Protein AF-A0A847ZX07-F1 (afdb_monomer_lite)

Structure (mmCIF, N/CA/C/O backbone):
data_AF-A0A847ZX07-F1
#
_entry.id   AF-A0A847ZX07-F1
#
loop_
_atom_site.group_PDB
_atom_site.id
_atom_site.type_symbol
_atom_site.label_atom_id
_atom_site.label_alt_id
_atom_site.label_comp_id
_atom_site.label_asym_id
_atom_site.label_entity_id
_atom_site.label_seq_id
_atom_site.pdbx_PDB_ins_code
_atom_site.Cartn_x
_atom_site.Cartn_y
_atom_site.Cartn_z
_atom_site.occupancy
_atom_site.B_iso_or_equiv
_atom_site.auth_seq_id
_atom_site.auth_comp_id
_atom_site.auth_asym_id
_atom_site.auth_atom_id
_atom_site.pdbx_PDB_model_num
ATOM 1 N N . MET A 1 1 ? -4.204 -0.158 -10.466 1.00 91.62 1 MET A N 1
ATOM 2 C CA . MET A 1 1 ? -4.596 -1.531 -10.094 1.00 91.62 1 MET A CA 1
ATOM 3 C C . MET A 1 1 ? -5.039 -1.592 -8.639 1.00 91.62 1 MET A C 1
ATOM 5 O O . MET A 1 1 ? -4.218 -1.409 -7.743 1.00 91.62 1 MET A O 1
ATOM 9 N N . LYS A 1 2 ? -6.312 -1.928 -8.398 1.00 93.62 2 LYS A N 1
ATOM 10 C CA . LYS A 1 2 ? -6.838 -2.163 -7.045 1.00 93.62 2 LYS A CA 1
ATOM 11 C C . LYS A 1 2 ? -6.359 -3.499 -6.465 1.00 93.62 2 LYS A C 1
ATOM 13 O O . LYS A 1 2 ? -6.443 -4.526 -7.134 1.00 93.62 2 LYS A O 1
ATOM 18 N N . VAL A 1 3 ? -5.919 -3.470 -5.212 1.00 94.69 3 VAL A N 1
ATOM 19 C CA . VAL A 1 3 ? -5.552 -4.623 -4.383 1.00 94.69 3 VAL A CA 1
ATOM 20 C C . VAL A 1 3 ? -6.440 -4.598 -3.140 1.00 94.69 3 VAL A C 1
ATOM 22 O O . VAL A 1 3 ? -6.494 -3.586 -2.440 1.00 94.69 3 VAL A O 1
ATOM 25 N N . PHE A 1 4 ? -7.154 -5.693 -2.886 1.00 95.25 4 PHE A N 1
ATOM 26 C CA . PHE A 1 4 ? -8.093 -5.822 -1.769 1.00 95.25 4 PHE A CA 1
ATOM 27 C C . PHE A 1 4 ? -7.463 -6.611 -0.624 1.00 95.25 4 PHE A C 1
ATOM 29 O O . PHE A 1 4 ? -6.724 -7.570 -0.862 1.00 95.25 4 PHE A O 1
ATOM 36 N N . CYS A 1 5 ? -7.773 -6.231 0.613 1.00 95.62 5 CYS A N 1
ATOM 37 C CA . CYS A 1 5 ? -7.373 -6.996 1.783 1.00 95.62 5 CYS A CA 1
ATOM 38 C C . CYS A 1 5 ? -8.258 -8.243 1.919 1.00 95.62 5 CYS A C 1
ATOM 40 O O . CYS A 1 5 ? -9.481 -8.151 1.956 1.00 95.62 5 CYS A O 1
ATOM 42 N N . GLY A 1 6 ? -7.634 -9.419 1.989 1.00 92.62 6 GLY A N 1
ATOM 43 C CA . GLY A 1 6 ? -8.328 -10.702 2.162 1.00 92.62 6 GLY A CA 1
ATOM 44 C C . GLY A 1 6 ? -8.457 -11.160 3.617 1.00 92.62 6 GLY A C 1
ATOM 45 O O . GLY A 1 6 ? -8.722 -12.336 3.853 1.00 92.62 6 GLY A O 1
ATOM 46 N N . VAL A 1 7 ? -8.186 -10.284 4.588 1.00 93.88 7 VAL A N 1
ATOM 47 C CA . VAL A 1 7 ? -8.228 -10.623 6.017 1.00 93.88 7 VAL A CA 1
ATOM 48 C C . VAL A 1 7 ? -9.650 -10.460 6.548 1.00 93.88 7 VAL A C 1
ATOM 50 O O . VAL A 1 7 ? -10.276 -9.426 6.328 1.00 93.88 7 VAL A O 1
ATOM 53 N N . GLU A 1 8 ? -10.123 -11.459 7.297 1.00 93.19 8 GLU A N 1
ATOM 54 C CA . GLU A 1 8 ? -11.442 -11.428 7.937 1.00 93.19 8 GLU A CA 1
ATOM 55 C C . G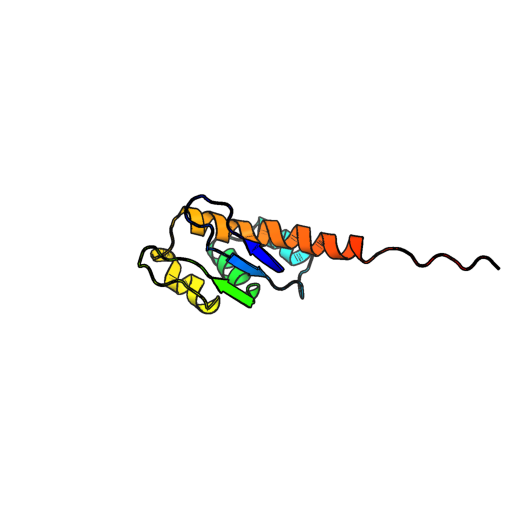LU A 1 8 ? -11.594 -10.210 8.870 1.00 93.19 8 GLU A C 1
ATOM 57 O O . GLU A 1 8 ? -10.756 -9.966 9.753 1.00 93.19 8 GLU A O 1
ATOM 62 N N . GLY A 1 9 ? -12.668 -9.446 8.668 1.00 92.00 9 GLY A N 1
ATOM 63 C CA . GLY A 1 9 ? -12.970 -8.203 9.380 1.00 92.00 9 GLY A CA 1
ATOM 64 C C . GLY A 1 9 ? -12.254 -6.955 8.845 1.00 92.00 9 GLY A C 1
ATOM 65 O O . GLY A 1 9 ? -12.380 -5.890 9.446 1.00 92.00 9 GLY A O 1
ATOM 66 N N . LEU A 1 10 ? -11.492 -7.067 7.752 1.00 94.44 10 LEU A N 1
ATOM 67 C CA . LEU A 1 10 ? -10.813 -5.957 7.069 1.00 94.44 10 LEU A CA 1
ATOM 68 C C . LEU A 1 10 ? -11.138 -5.922 5.566 1.00 94.44 10 LEU A C 1
ATOM 70 O O . LEU A 1 10 ? -10.402 -5.334 4.782 1.00 94.44 10 LEU A O 1
ATOM 74 N N . GLU A 1 11 ? -12.247 -6.521 5.142 1.00 93.56 11 GLU A N 1
ATOM 75 C CA . GLU A 1 11 ? -12.628 -6.680 3.732 1.00 93.56 11 GLU A CA 1
ATOM 76 C C . GLU A 1 11 ? -12.943 -5.346 3.040 1.00 93.56 11 GLU A C 1
ATOM 78 O O . GLU A 1 11 ? -12.876 -5.242 1.816 1.00 93.56 11 GLU A O 1
ATOM 83 N N . ALA A 1 12 ? -13.270 -4.314 3.822 1.00 92.56 12 ALA A N 1
ATOM 84 C CA . ALA A 1 12 ? -13.417 -2.949 3.327 1.00 92.56 12 ALA A CA 1
ATOM 85 C C . ALA A 1 12 ? -12.071 -2.324 2.916 1.00 92.56 12 ALA A C 1
ATOM 87 O O . ALA A 1 12 ? -12.056 -1.347 2.172 1.00 92.56 12 ALA A O 1
ATOM 88 N N . ALA A 1 13 ? -10.942 -2.873 3.380 1.00 96.69 13 ALA A N 1
ATOM 89 C CA . ALA A 1 13 ? -9.632 -2.306 3.119 1.00 96.69 13 ALA A CA 1
ATOM 90 C C . ALA A 1 13 ? -9.165 -2.588 1.684 1.00 96.69 13 ALA A C 1
ATOM 92 O O . ALA A 1 13 ? -9.065 -3.740 1.248 1.00 96.69 13 ALA A O 1
ATOM 93 N N . TRP A 1 14 ? -8.809 -1.534 0.954 1.00 97.38 14 TRP A N 1
ATOM 94 C CA . TRP A 1 14 ? -8.238 -1.640 -0.385 1.00 97.38 14 TRP A CA 1
ATOM 95 C C . TRP A 1 14 ? -7.260 -0.505 -0.680 1.00 97.38 14 TRP A C 1
ATOM 97 O O . TRP A 1 14 ? -7.320 0.584 -0.112 1.00 97.38 14 TRP A O 1
ATOM 107 N N . VAL A 1 15 ? -6.358 -0.750 -1.627 1.00 97.44 15 VAL A N 1
ATOM 108 C CA . VAL A 1 15 ? -5.428 0.257 -2.153 1.00 97.44 15 VAL A CA 1
ATOM 109 C C . VAL A 1 15 ? -5.391 0.198 -3.674 1.00 97.44 15 VAL A C 1
ATOM 111 O O . VAL A 1 15 ? -5.574 -0.867 -4.255 1.00 97.44 15 VAL A O 1
ATOM 114 N N . ASP A 1 16 ? -5.168 1.328 -4.340 1.00 96.75 16 ASP A N 1
ATOM 115 C CA . ASP A 1 16 ? -4.983 1.397 -5.791 1.00 96.75 16 ASP A CA 1
ATOM 116 C C . ASP A 1 16 ? -3.543 1.782 -6.124 1.00 96.75 16 ASP A C 1
ATOM 118 O O . ASP A 1 16 ? -3.099 2.902 -5.863 1.00 96.75 16 ASP A O 1
ATOM 122 N N . VAL A 1 17 ? -2.806 0.833 -6.694 1.00 95.94 17 VAL A N 1
ATOM 123 C CA . VAL A 1 17 ? -1.393 0.965 -7.043 1.00 95.94 17 VAL A CA 1
ATOM 124 C C . VAL A 1 17 ? -1.265 1.422 -8.495 1.00 95.94 17 VAL A C 1
ATOM 126 O O . VAL A 1 17 ? -1.851 0.819 -9.396 1.00 95.94 17 VAL A O 1
ATOM 129 N N . THR A 1 18 ? -0.450 2.444 -8.757 1.00 94.88 18 THR A N 1
ATOM 130 C CA . THR A 1 18 ? -0.126 2.857 -10.129 1.00 94.88 18 THR A CA 1
ATOM 131 C C . THR A 1 18 ? 0.529 1.716 -10.907 1.00 94.88 18 THR A C 1
ATOM 133 O O . THR A 1 18 ? 1.440 1.055 -10.413 1.00 94.88 18 THR A O 1
ATOM 136 N N . GLU A 1 19 ? 0.098 1.496 -12.146 1.00 91.06 19 GLU A N 1
ATOM 137 C CA . GLU A 1 19 ? 0.701 0.506 -13.051 1.00 91.06 19 GLU A CA 1
ATOM 138 C C . GLU A 1 19 ? 1.915 1.077 -13.803 1.00 91.06 19 GLU A C 1
ATOM 140 O O . GLU A 1 19 ? 2.703 0.340 -14.394 1.00 91.06 19 GLU A O 1
ATOM 145 N N . VAL A 1 20 ? 2.103 2.399 -13.757 1.00 88.75 20 VAL A N 1
ATOM 146 C CA . VAL A 1 20 ? 3.112 3.118 -14.541 1.00 88.75 20 VAL A CA 1
ATOM 147 C C . VAL A 1 20 ? 4.369 3.394 -13.713 1.00 88.75 20 VAL A C 1
ATOM 149 O O . VAL A 1 20 ? 4.338 3.568 -12.493 1.00 88.75 20 VAL A O 1
ATOM 152 N N . GLY A 1 21 ? 5.517 3.453 -14.393 1.00 88.38 21 GLY A N 1
ATOM 153 C CA . GLY A 1 21 ? 6.782 3.868 -13.783 1.00 88.38 21 GLY A CA 1
ATOM 154 C C . GLY A 1 21 ? 7.369 2.833 -12.825 1.00 88.38 21 GLY A C 1
ATOM 155 O O . GLY A 1 21 ? 8.069 3.201 -11.883 1.00 88.38 21 GLY A O 1
ATOM 156 N N . TRP A 1 22 ? 7.043 1.555 -13.021 1.00 91.00 22 TRP A N 1
ATOM 157 C CA . TRP A 1 22 ? 7.722 0.432 -12.381 1.00 91.00 22 TRP A CA 1
ATOM 158 C C . TRP A 1 22 ? 8.913 -0.017 -13.219 1.00 91.00 22 TRP A C 1
ATOM 160 O O . TRP A 1 22 ? 8.831 -0.117 -14.442 1.00 91.00 22 TRP A O 1
ATOM 170 N N . THR A 1 23 ? 10.022 -0.311 -12.552 1.00 90.44 23 THR A N 1
ATOM 171 C CA . THR A 1 23 ? 11.247 -0.809 -13.183 1.00 90.44 23 THR A CA 1
ATOM 172 C C . THR A 1 23 ? 11.708 -2.094 -12.506 1.00 90.44 23 THR A C 1
ATOM 174 O O . THR A 1 23 ? 11.386 -2.349 -11.346 1.00 90.44 23 THR A O 1
ATOM 177 N N . THR A 1 24 ? 12.501 -2.903 -13.212 1.00 88.19 24 THR A N 1
ATOM 178 C CA . THR A 1 24 ? 13.131 -4.092 -12.615 1.00 88.19 24 THR A CA 1
ATOM 179 C C . THR A 1 24 ? 14.054 -3.717 -11.463 1.00 88.19 24 THR A C 1
ATOM 181 O O . THR A 1 24 ? 14.028 -4.381 -10.438 1.00 88.19 24 THR A O 1
ATOM 184 N N . LYS A 1 25 ? 14.779 -2.599 -11.591 1.00 90.81 25 LYS A N 1
ATOM 185 C CA . LYS A 1 25 ? 15.630 -2.058 -10.529 1.00 90.81 25 LYS A CA 1
ATOM 186 C C . LYS A 1 25 ? 14.843 -1.807 -9.237 1.00 90.81 25 LYS A C 1
ATOM 188 O O . LYS A 1 25 ? 15.264 -2.272 -8.191 1.00 90.81 25 LYS A O 1
ATOM 193 N N . GLN A 1 26 ? 13.684 -1.151 -9.318 1.00 89.38 26 GLN A N 1
ATOM 194 C CA . GLN A 1 26 ? 12.832 -0.923 -8.141 1.00 89.38 26 GLN A CA 1
ATOM 195 C C . GLN A 1 26 ? 12.333 -2.227 -7.512 1.00 89.38 26 GLN A C 1
ATOM 197 O O . GLN A 1 26 ? 12.250 -2.322 -6.293 1.00 89.38 26 GLN A O 1
ATOM 202 N N . LEU A 1 27 ? 12.002 -3.235 -8.327 1.00 88.12 27 LEU A N 1
ATOM 203 C CA . LEU A 1 27 ? 11.598 -4.549 -7.821 1.00 88.12 27 LEU A CA 1
ATOM 204 C C . LEU A 1 27 ? 12.747 -5.260 -7.090 1.00 88.12 27 LEU A C 1
ATOM 206 O O . LEU A 1 27 ? 12.512 -5.921 -6.080 1.00 88.12 27 LEU A O 1
ATOM 210 N N . ASP A 1 28 ? 13.973 -5.140 -7.595 1.00 89.88 28 ASP A N 1
ATOM 211 C CA . ASP A 1 28 ? 15.156 -5.707 -6.947 1.00 89.88 28 ASP A CA 1
ATOM 212 C C . ASP A 1 28 ? 15.482 -4.960 -5.642 1.00 89.88 28 ASP A C 1
ATOM 214 O O . ASP A 1 28 ? 15.735 -5.594 -4.620 1.00 89.88 28 ASP A O 1
ATOM 218 N N . GLU A 1 29 ? 15.388 -3.626 -5.646 1.00 91.19 29 GLU A N 1
ATOM 219 C CA . GLU A 1 29 ? 15.597 -2.767 -4.470 1.00 91.19 29 GLU A CA 1
ATOM 220 C C . GLU A 1 29 ? 14.589 -3.059 -3.354 1.00 91.19 29 GLU A C 1
ATOM 222 O O . GLU A 1 29 ? 14.990 -3.186 -2.195 1.00 91.19 29 GLU A O 1
ATOM 227 N N . LEU A 1 30 ? 13.310 -3.251 -3.703 1.00 90.69 30 LEU A N 1
ATOM 228 C CA . LEU A 1 30 ? 12.227 -3.548 -2.759 1.00 90.69 30 LEU A CA 1
ATOM 229 C C . LEU A 1 30 ? 12.552 -4.751 -1.856 1.00 90.69 30 LEU A C 1
ATOM 231 O O . LEU A 1 30 ? 12.185 -4.765 -0.687 1.00 90.69 30 LEU A O 1
ATOM 235 N N . ARG A 1 31 ? 13.303 -5.740 -2.357 1.00 87.00 31 ARG A N 1
ATOM 236 C CA . ARG A 1 31 ? 13.708 -6.936 -1.590 1.00 87.00 31 ARG A CA 1
ATOM 237 C C . ARG A 1 31 ? 14.702 -6.644 -0.465 1.00 87.00 31 ARG A C 1
ATOM 239 O O . ARG A 1 31 ? 14.938 -7.509 0.372 1.00 87.00 31 ARG A O 1
ATOM 246 N N . THR A 1 32 ? 15.323 -5.470 -0.488 1.00 91.25 32 THR A N 1
ATOM 247 C CA . THR A 1 32 ? 16.396 -5.065 0.432 1.00 91.25 32 THR A CA 1
ATOM 248 C C . THR A 1 32 ? 16.065 -3.798 1.218 1.00 91.25 32 THR A C 1
ATOM 250 O O . THR A 1 32 ? 16.824 -3.422 2.109 1.00 91.25 32 THR A O 1
ATOM 253 N N . MET A 1 33 ? 14.944 -3.144 0.900 1.00 92.75 33 MET A N 1
ATOM 254 C CA . MET A 1 33 ? 14.475 -1.949 1.594 1.00 92.75 33 MET A CA 1
ATOM 255 C C . MET A 1 33 ? 14.125 -2.259 3.051 1.00 92.75 33 MET A C 1
ATOM 257 O O . MET A 1 33 ? 13.602 -3.325 3.378 1.00 92.75 33 MET A O 1
ATOM 261 N N . ASN A 1 34 ? 14.396 -1.299 3.935 1.00 90.75 34 ASN A N 1
ATOM 262 C CA . ASN A 1 34 ? 13.870 -1.342 5.295 1.00 90.75 34 ASN A CA 1
ATOM 263 C C . ASN A 1 34 ? 12.383 -0.924 5.307 1.00 90.75 34 ASN A C 1
ATOM 265 O O . ASN A 1 34 ? 11.820 -0.517 4.287 1.00 90.75 34 ASN A O 1
ATOM 269 N N . GLY A 1 35 ? 11.739 -1.016 6.472 1.00 85.69 35 GLY A N 1
ATOM 270 C CA . GLY A 1 35 ? 10.316 -0.695 6.608 1.00 85.69 35 GLY A CA 1
ATOM 271 C C . GLY A 1 35 ? 9.965 0.756 6.258 1.00 85.69 35 GLY A C 1
ATOM 272 O O . GLY A 1 35 ? 8.953 0.983 5.602 1.00 85.69 35 GLY A O 1
ATOM 273 N N . ALA A 1 36 ? 10.806 1.726 6.630 1.00 87.31 36 ALA A N 1
ATOM 274 C CA . ALA A 1 36 ? 10.558 3.140 6.346 1.00 87.31 36 ALA A CA 1
ATOM 275 C C . ALA A 1 36 ? 10.645 3.434 4.841 1.00 87.31 36 ALA A C 1
ATOM 277 O O . ALA A 1 36 ? 9.717 3.999 4.270 1.00 87.31 36 ALA A O 1
ATOM 278 N N . ASP A 1 37 ? 11.697 2.949 4.176 1.00 90.56 37 ASP A N 1
ATOM 279 C CA . ASP A 1 37 ? 11.868 3.109 2.727 1.00 90.56 37 ASP A CA 1
ATOM 280 C C . ASP A 1 37 ? 10.743 2.414 1.938 1.00 90.56 37 ASP A C 1
ATOM 282 O O . ASP A 1 37 ? 10.298 2.902 0.895 1.00 90.56 37 ASP A O 1
ATOM 286 N N . THR A 1 38 ? 10.254 1.278 2.449 1.00 90.38 38 THR A N 1
ATOM 287 C CA . THR A 1 38 ? 9.130 0.542 1.854 1.00 90.38 38 THR A CA 1
ATOM 288 C C . THR A 1 38 ? 7.829 1.337 1.957 1.00 90.38 38 THR A C 1
ATOM 290 O O . THR A 1 38 ? 7.081 1.407 0.982 1.00 90.38 38 THR A O 1
ATOM 293 N N . LEU A 1 39 ? 7.562 1.968 3.105 1.00 89.12 39 LEU A N 1
ATOM 294 C CA . LEU A 1 39 ? 6.388 2.823 3.306 1.00 89.12 39 LEU A CA 1
ATOM 295 C C . LEU A 1 39 ? 6.441 4.085 2.438 1.00 89.12 39 LEU A C 1
ATOM 297 O O . LEU A 1 39 ? 5.442 4.438 1.810 1.00 89.12 39 LEU A O 1
ATOM 301 N N . ASP A 1 40 ? 7.610 4.710 2.323 1.00 90.12 40 ASP A N 1
ATOM 302 C CA . ASP A 1 40 ? 7.821 5.856 1.435 1.00 90.12 40 ASP A CA 1
ATOM 303 C C . ASP A 1 40 ? 7.551 5.490 -0.030 1.00 90.12 40 ASP A C 1
ATOM 305 O O . ASP A 1 40 ? 6.900 6.237 -0.772 1.00 90.12 40 ASP A O 1
ATOM 309 N N . LEU A 1 41 ? 8.033 4.323 -0.472 1.00 92.06 41 LEU A N 1
ATOM 310 C CA . LEU A 1 41 ? 7.744 3.823 -1.812 1.00 92.06 41 LEU A CA 1
ATOM 311 C C . LEU A 1 41 ? 6.256 3.497 -1.978 1.00 92.06 41 LEU A C 1
ATOM 313 O O . LEU A 1 41 ? 5.688 3.816 -3.024 1.00 92.06 41 LEU A O 1
ATOM 317 N N . LEU A 1 42 ? 5.621 2.908 -0.961 1.00 93.00 42 LEU A N 1
ATOM 318 C CA . LEU A 1 42 ? 4.195 2.593 -0.961 1.00 93.00 42 LEU A CA 1
ATOM 319 C C . LEU A 1 42 ? 3.379 3.864 -1.188 1.00 93.00 42 LEU A C 1
ATOM 321 O O . LEU A 1 42 ? 2.637 3.926 -2.165 1.00 93.00 42 LEU A O 1
ATOM 325 N N . GLN A 1 43 ? 3.588 4.912 -0.387 1.00 92.50 43 GLN A N 1
ATOM 326 C CA . GLN A 1 43 ? 2.875 6.184 -0.546 1.00 92.50 43 GLN A CA 1
ATOM 327 C C . GLN A 1 43 ? 3.020 6.774 -1.952 1.00 92.50 43 GLN A C 1
ATOM 329 O O . GLN A 1 43 ? 2.041 7.238 -2.528 1.00 92.50 43 GLN A O 1
ATOM 334 N N . ARG A 1 44 ? 4.216 6.710 -2.550 1.00 92.00 44 ARG A N 1
ATOM 335 C CA . ARG A 1 44 ? 4.453 7.211 -3.919 1.00 92.00 44 ARG A CA 1
ATOM 336 C C . ARG A 1 44 ? 3.778 6.374 -5.003 1.00 92.00 44 ARG A C 1
ATOM 338 O O . ARG A 1 44 ? 3.587 6.859 -6.118 1.00 92.00 44 ARG A O 1
ATOM 345 N N . LYS A 1 45 ? 3.516 5.096 -4.728 1.00 95.38 45 LYS A N 1
ATOM 346 C CA . LYS A 1 45 ? 2.922 4.153 -5.682 1.00 95.38 45 LYS A CA 1
ATOM 347 C C . LYS A 1 45 ? 1.413 4.034 -5.536 1.00 95.38 45 LYS A C 1
ATOM 349 O O . LYS A 1 45 ? 0.774 3.565 -6.476 1.00 95.38 45 LYS A O 1
ATOM 354 N N . LEU A 1 46 ? 0.846 4.467 -4.419 1.00 96.12 46 LEU A N 1
ATOM 355 C CA . LEU A 1 46 ? -0.593 4.507 -4.225 1.00 96.12 46 LEU A CA 1
ATOM 356 C C . LEU A 1 46 ? -1.210 5.758 -4.855 1.00 96.12 46 LEU A C 1
ATOM 358 O O . LEU A 1 46 ? -0.671 6.856 -4.785 1.00 96.12 46 LEU A O 1
ATOM 362 N N . THR A 1 47 ? -2.359 5.563 -5.492 1.00 96.69 47 THR A N 1
ATOM 363 C CA . THR A 1 47 ? -3.148 6.614 -6.154 1.00 96.69 47 THR A CA 1
ATOM 364 C C . THR A 1 47 ? -4.473 6.870 -5.444 1.00 96.69 47 THR A C 1
ATOM 366 O O . THR A 1 47 ? -4.990 7.980 -5.498 1.00 96.69 47 THR A O 1
ATOM 369 N N . ALA A 1 48 ? -5.000 5.860 -4.752 1.00 97.06 48 ALA A N 1
ATOM 370 C CA . ALA A 1 48 ? -6.168 5.945 -3.888 1.00 97.06 48 ALA A CA 1
ATOM 371 C C . ALA A 1 48 ? -6.121 4.807 -2.858 1.00 97.06 48 ALA A C 1
ATOM 373 O O . ALA A 1 48 ? -5.443 3.798 -3.077 1.00 97.06 48 ALA A O 1
ATOM 374 N N . CYS A 1 49 ? -6.847 4.943 -1.754 1.00 97.31 49 CYS A N 1
ATOM 375 C CA . CYS A 1 49 ? -7.018 3.873 -0.779 1.00 97.31 49 CYS A CA 1
ATOM 376 C C . CYS A 1 49 ? -8.322 4.032 -0.001 1.00 97.31 49 CYS A C 1
ATOM 378 O O . CYS A 1 49 ? -8.948 5.087 -0.018 1.00 97.31 49 CYS A O 1
ATOM 380 N N . GLU A 1 50 ? -8.686 2.977 0.710 1.00 97.38 50 GLU A N 1
ATOM 381 C CA . GLU A 1 50 ? -9.635 3.004 1.813 1.00 97.38 50 GLU A CA 1
ATOM 382 C C . GLU A 1 50 ? -9.091 2.040 2.859 1.00 97.38 50 GLU A C 1
ATOM 384 O O . GLU A 1 50 ? -8.987 0.839 2.615 1.00 97.38 50 GLU A O 1
ATOM 389 N N . LEU A 1 51 ? -8.627 2.581 3.980 1.00 96.88 51 LEU A N 1
ATOM 390 C CA . LEU A 1 51 ? -7.932 1.821 5.012 1.00 96.88 51 LEU A CA 1
ATOM 391 C C . LEU A 1 51 ? -8.639 2.062 6.346 1.00 96.88 51 LEU A C 1
ATOM 393 O O . LEU A 1 51 ? -8.508 3.155 6.899 1.00 96.88 51 LEU A O 1
ATOM 397 N N . PRO A 1 52 ? -9.409 1.092 6.863 1.00 96.56 52 PRO A N 1
ATOM 398 C CA . PRO A 1 52 ? -10.103 1.255 8.130 1.00 96.56 52 PRO A CA 1
ATOM 399 C C . PRO A 1 52 ? -9.093 1.437 9.265 1.00 96.56 52 PRO A C 1
ATOM 401 O O . PRO A 1 52 ? -8.089 0.728 9.345 1.00 96.56 52 PRO A O 1
ATOM 404 N N . THR A 1 53 ? -9.372 2.385 10.152 1.00 95.56 53 THR A N 1
ATOM 405 C CA . THR A 1 53 ? -8.623 2.565 11.398 1.00 95.56 53 THR A CA 1
ATOM 406 C C . THR A 1 53 ? -9.366 1.906 12.552 1.00 95.56 53 THR A C 1
ATOM 408 O O . THR A 1 53 ? -10.578 1.686 12.489 1.00 95.56 53 THR A O 1
ATOM 411 N N . VAL A 1 54 ? -8.649 1.610 13.635 1.00 94.00 54 VAL A N 1
ATOM 412 C CA . VAL A 1 54 ? -9.266 1.124 14.880 1.00 94.00 54 VAL A CA 1
ATOM 413 C C . VAL A 1 54 ? -10.135 2.194 15.549 1.00 94.00 54 VAL A C 1
ATOM 415 O O . VAL A 1 54 ? -11.060 1.857 16.285 1.00 94.00 54 VAL A O 1
ATOM 418 N N . ASP A 1 55 ? -9.871 3.469 15.248 1.00 89.00 55 ASP A N 1
ATOM 419 C CA . ASP A 1 55 ? -10.580 4.638 15.777 1.00 89.00 55 ASP A CA 1
ATOM 420 C C . ASP A 1 55 ? -11.888 4.946 15.017 1.00 89.00 55 ASP A C 1
ATOM 422 O O . ASP A 1 55 ? -12.663 5.807 15.430 1.00 89.00 55 ASP A O 1
ATOM 426 N N . GLY A 1 56 ? -12.160 4.219 13.927 1.00 86.00 56 GLY A N 1
ATOM 427 C CA . GLY A 1 56 ? -13.431 4.234 13.197 1.00 86.00 56 GLY A CA 1
ATOM 428 C C . GLY A 1 56 ? -13.468 5.121 11.952 1.00 86.00 56 GLY A C 1
ATOM 429 O O . GLY A 1 56 ? -14.331 4.908 11.103 1.00 86.00 56 GLY A O 1
ATOM 430 N N . GLU A 1 57 ? -12.525 6.051 11.787 1.00 91.88 57 GLU A N 1
ATOM 431 C CA . GLU A 1 57 ? -12.435 6.894 10.587 1.00 91.88 57 GLU A CA 1
ATOM 432 C C . GLU A 1 57 ? -11.421 6.317 9.588 1.00 91.88 57 GLU A C 1
ATOM 434 O O . GLU A 1 57 ? -10.232 6.225 9.910 1.00 91.88 57 GLU A O 1
ATOM 439 N N . PRO A 1 58 ? -11.840 5.896 8.383 1.00 96.00 58 PRO A N 1
ATOM 440 C CA . PRO A 1 58 ? -10.931 5.300 7.416 1.00 96.00 58 PRO A CA 1
ATOM 441 C C . PRO A 1 58 ? -9.987 6.338 6.799 1.00 96.00 58 PRO A C 1
ATOM 443 O O . PRO A 1 58 ? -10.370 7.466 6.492 1.00 96.00 58 PRO A O 1
ATOM 446 N N . VAL A 1 59 ? -8.754 5.920 6.522 1.00 96.50 59 VAL A N 1
ATOM 447 C CA . VAL A 1 59 ? -7.795 6.704 5.741 1.00 96.50 59 VAL A CA 1
ATOM 448 C C . VAL A 1 59 ? -8.077 6.508 4.254 1.00 96.50 59 VAL A C 1
ATOM 450 O O . VAL A 1 59 ? -7.905 5.414 3.710 1.00 96.50 59 VAL A O 1
ATOM 453 N N . THR A 1 60 ? -8.498 7.584 3.587 1.00 96.94 60 THR A N 1
ATOM 454 C CA . THR A 1 60 ? -8.830 7.587 2.148 1.00 96.94 60 THR A CA 1
ATOM 455 C C . THR A 1 60 ? -7.801 8.302 1.270 1.00 96.94 60 THR A C 1
ATOM 457 O O . THR A 1 60 ? -7.883 8.255 0.044 1.0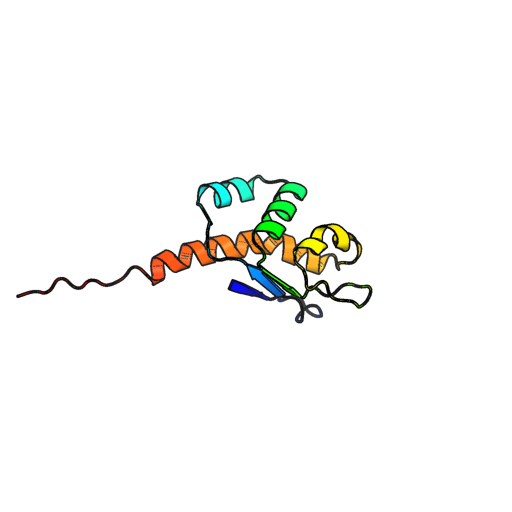0 96.94 60 THR A O 1
ATOM 460 N N . ASP A 1 61 ? -6.837 8.987 1.886 1.00 95.25 61 ASP A N 1
ATOM 461 C CA . ASP A 1 61 ? -5.738 9.671 1.205 1.00 95.25 61 ASP A CA 1
ATOM 462 C C . ASP A 1 61 ? -4.417 8.937 1.492 1.00 95.25 61 ASP A C 1
ATOM 464 O O . ASP A 1 61 ? -3.977 8.904 2.647 1.00 95.25 61 ASP A O 1
ATOM 468 N N . PRO A 1 62 ? -3.741 8.373 0.471 1.00 94.94 62 PRO A N 1
ATOM 469 C CA . PRO A 1 62 ? -2.470 7.683 0.659 1.00 94.94 62 PRO A CA 1
ATOM 470 C C . PRO A 1 62 ? -1.383 8.522 1.344 1.00 94.94 62 PRO A C 1
ATOM 472 O O . PRO A 1 62 ? -0.524 7.967 2.037 1.00 94.94 62 PRO A O 1
ATOM 475 N N . ALA A 1 63 ? -1.418 9.853 1.204 1.00 93.25 63 ALA A N 1
ATOM 476 C CA . ALA A 1 63 ? -0.463 10.745 1.858 1.00 93.25 63 ALA A CA 1
ATOM 477 C C . ALA A 1 63 ? -0.565 10.700 3.396 1.00 93.25 63 ALA A C 1
ATOM 479 O O . ALA A 1 63 ? 0.406 11.010 4.087 1.00 93.25 63 ALA A O 1
ATOM 480 N N . GLN A 1 64 ? -1.705 10.262 3.935 1.00 93.69 64 GLN A N 1
ATOM 481 C CA . GLN A 1 64 ? -1.965 10.189 5.373 1.00 93.69 64 GLN A CA 1
ATOM 482 C C . GLN A 1 64 ? -1.514 8.863 6.003 1.00 93.69 64 GLN A C 1
ATOM 484 O O . GLN A 1 64 ? -1.377 8.796 7.219 1.00 93.69 64 GLN A O 1
ATOM 489 N N . ILE A 1 65 ? -1.199 7.833 5.204 1.00 93.06 65 ILE A N 1
ATOM 490 C CA . ILE A 1 65 ? -0.835 6.487 5.694 1.00 93.06 65 ILE A CA 1
ATOM 491 C C . ILE A 1 65 ? 0.264 6.535 6.759 1.00 93.06 65 ILE A C 1
ATOM 493 O O . ILE A 1 65 ? 0.086 5.969 7.832 1.00 93.06 65 ILE A O 1
ATOM 497 N N . THR A 1 66 ? 1.374 7.234 6.494 1.00 91.50 66 THR A N 1
ATOM 498 C CA . THR A 1 66 ? 2.505 7.312 7.433 1.00 91.50 66 THR A CA 1
ATOM 499 C C . THR A 1 66 ? 2.130 8.002 8.748 1.00 91.50 66 THR A C 1
ATOM 501 O O . THR A 1 66 ? 2.630 7.621 9.801 1.00 91.50 66 THR A O 1
ATOM 504 N N . ALA A 1 67 ? 1.230 8.990 8.711 1.00 92.56 67 ALA A N 1
ATOM 505 C CA . ALA A 1 67 ? 0.762 9.689 9.908 1.00 92.56 67 ALA A CA 1
ATOM 506 C C . ALA A 1 67 ? -0.259 8.870 10.720 1.00 92.56 67 ALA A C 1
ATOM 508 O O . ALA A 1 67 ? -0.440 9.131 11.905 1.00 92.56 67 ALA A O 1
ATOM 509 N N . SER A 1 68 ? -0.910 7.888 10.093 1.00 93.69 68 SER A N 1
ATOM 510 C CA . SER A 1 68 ? -1.969 7.067 10.691 1.00 93.69 68 SER A CA 1
ATOM 511 C C . SER A 1 68 ? -1.524 5.648 11.057 1.00 93.69 68 SER A C 1
ATOM 513 O O . SER A 1 68 ? -2.369 4.829 11.411 1.00 93.69 68 SER A O 1
ATOM 515 N N . LEU A 1 69 ? -0.222 5.337 10.991 1.00 92.56 69 LEU A N 1
ATOM 516 C CA . LEU A 1 69 ? 0.300 3.987 11.254 1.00 92.56 69 LEU A CA 1
ATOM 517 C C . LEU A 1 69 ? -0.119 3.439 12.623 1.00 92.56 69 LEU A C 1
ATOM 519 O O . LEU A 1 69 ? -0.468 2.265 12.719 1.00 92.56 69 LEU A O 1
ATOM 523 N N . ASP A 1 70 ? -0.133 4.291 13.650 1.00 94.06 70 ASP A N 1
ATOM 524 C CA . ASP A 1 70 ? -0.496 3.909 15.020 1.00 94.06 70 ASP A CA 1
ATOM 525 C C . ASP A 1 70 ? -1.998 3.606 15.190 1.00 94.06 70 ASP A C 1
ATOM 527 O O . ASP A 1 70 ? -2.388 2.938 16.147 1.00 94.06 70 ASP A O 1
ATOM 531 N N . SER A 1 71 ? -2.838 4.053 14.249 1.00 95.75 71 SER A N 1
ATOM 532 C CA . SER A 1 71 ? -4.288 3.815 14.231 1.00 95.75 71 SER A CA 1
ATOM 533 C C . SER A 1 71 ? -4.686 2.595 13.387 1.00 95.75 71 SER A C 1
ATOM 535 O O . SER A 1 71 ? -5.874 2.281 13.275 1.00 95.75 71 SER A O 1
ATOM 537 N N . PHE A 1 72 ? -3.735 1.895 12.761 1.00 95.81 72 PHE A N 1
ATOM 538 C CA . PHE A 1 72 ? -4.024 0.706 11.959 1.00 95.81 72 PHE A CA 1
ATOM 539 C C . PHE A 1 72 ? -3.924 -0.590 12.770 1.00 95.81 72 PHE A C 1
ATOM 541 O O . PHE A 1 72 ? -3.034 -0.780 13.595 1.00 95.81 72 PHE A O 1
ATOM 548 N N . ASP A 1 73 ? -4.821 -1.534 12.475 1.00 95.56 73 ASP A N 1
ATOM 549 C CA . ASP A 1 73 ? -4.702 -2.914 12.951 1.00 95.56 73 ASP A CA 1
ATOM 550 C C . ASP A 1 73 ? -3.384 -3.530 12.436 1.00 95.56 73 ASP A C 1
ATOM 552 O O . ASP A 1 73 ? -3.012 -3.357 11.272 1.00 95.56 73 ASP A O 1
ATOM 556 N N . LEU A 1 74 ? -2.679 -4.297 13.273 1.00 94.56 74 LEU A N 1
ATOM 557 C CA . LEU A 1 74 ? -1.431 -4.968 12.884 1.00 94.56 74 LEU A CA 1
ATOM 558 C C . LEU A 1 74 ? -1.596 -5.867 11.645 1.00 94.56 74 LEU A C 1
ATOM 560 O O . LEU A 1 74 ? -0.673 -5.993 10.841 1.00 94.56 74 LEU A O 1
ATOM 564 N N . ARG A 1 75 ? -2.771 -6.478 11.458 1.00 96.06 75 ARG A N 1
ATOM 565 C CA . ARG A 1 75 ? -3.106 -7.283 10.274 1.00 96.06 75 ARG A CA 1
ATOM 566 C C . ARG A 1 75 ? -3.195 -6.415 9.019 1.00 96.06 75 ARG A C 1
ATOM 568 O O . ARG A 1 75 ? -2.745 -6.839 7.956 1.00 96.06 75 ARG A O 1
ATOM 575 N N . LEU A 1 76 ? -3.715 -5.194 9.149 1.00 95.38 76 LEU A N 1
ATOM 576 C CA . LEU A 1 76 ? -3.753 -4.216 8.065 1.00 95.38 76 LEU A CA 1
ATOM 577 C C . LEU A 1 76 ? -2.343 -3.724 7.711 1.00 95.38 76 LEU A C 1
ATOM 579 O O . LEU A 1 76 ? -2.012 -3.617 6.533 1.00 95.38 76 LEU A O 1
ATOM 583 N N . LEU A 1 77 ? -1.480 -3.506 8.708 1.00 93.88 77 LEU A N 1
ATOM 584 C CA . LEU A 1 77 ? -0.066 -3.192 8.471 1.00 93.88 77 LEU A CA 1
ATOM 585 C C . LEU A 1 77 ? 0.661 -4.337 7.749 1.00 93.88 77 LEU A C 1
ATOM 587 O O . LEU A 1 77 ? 1.445 -4.086 6.834 1.00 93.88 77 LEU A O 1
ATOM 591 N N . GLY A 1 78 ? 0.357 -5.590 8.100 1.00 92.88 78 GLY A N 1
ATOM 592 C CA . GLY A 1 78 ? 0.844 -6.767 7.376 1.00 92.88 78 GLY A CA 1
ATOM 593 C C . GLY A 1 78 ? 0.414 -6.774 5.904 1.00 92.88 78 GLY A C 1
ATOM 594 O O . GLY A 1 78 ? 1.241 -7.018 5.026 1.00 92.88 78 GLY A O 1
ATOM 595 N N . PHE A 1 79 ? -0.849 -6.436 5.625 1.00 94.56 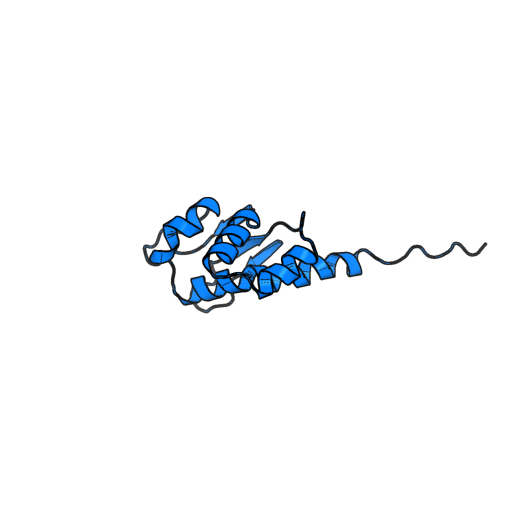79 PHE A N 1
ATOM 596 C CA . PHE A 1 79 ? -1.344 -6.246 4.259 1.00 94.56 79 PHE A CA 1
ATOM 597 C C . PHE A 1 79 ? -0.564 -5.149 3.519 1.00 94.56 79 PHE A C 1
ATOM 599 O O . PHE A 1 79 ? -0.018 -5.415 2.450 1.00 94.56 79 PHE A O 1
ATOM 606 N N . LEU A 1 80 ? -0.438 -3.950 4.099 1.00 93.62 80 LEU A N 1
ATOM 607 C CA . LEU A 1 80 ? 0.282 -2.826 3.484 1.00 93.62 80 LEU A CA 1
ATOM 608 C C . LEU A 1 80 ? 1.751 -3.159 3.185 1.00 93.62 80 LEU A C 1
ATOM 610 O O . LEU A 1 80 ? 2.260 -2.785 2.128 1.00 93.62 80 LEU A O 1
ATOM 614 N N . GLY A 1 81 ? 2.412 -3.912 4.069 1.00 90.56 81 GLY A N 1
ATOM 615 C CA . GLY A 1 81 ? 3.776 -4.395 3.854 1.00 90.56 81 GLY A CA 1
ATOM 616 C C . GLY A 1 81 ? 3.915 -5.364 2.673 1.00 90.56 81 GLY A C 1
ATOM 617 O O . GLY A 1 81 ? 4.978 -5.420 2.058 1.00 90.56 81 GLY A O 1
ATOM 618 N N . GLY A 1 82 ? 2.854 -6.099 2.322 1.00 90.75 82 GLY A N 1
ATOM 619 C CA . GLY A 1 82 ? 2.830 -7.041 1.197 1.00 90.75 82 GLY A CA 1
ATOM 620 C C . GLY A 1 82 ? 2.453 -6.420 -0.153 1.00 90.75 82 GLY A C 1
ATOM 621 O O . GLY A 1 82 ? 2.902 -6.904 -1.191 1.00 90.75 82 GLY A O 1
ATOM 622 N N . VAL A 1 83 ? 1.695 -5.314 -0.160 1.00 94.12 83 VAL A N 1
ATOM 623 C CA . VAL A 1 83 ? 1.093 -4.721 -1.375 1.00 94.12 83 VAL A CA 1
ATOM 624 C C . VAL A 1 83 ? 2.086 -4.553 -2.527 1.00 94.12 83 VAL A C 1
ATOM 626 O O . VAL A 1 83 ? 1.784 -4.930 -3.659 1.00 94.12 83 VAL A O 1
ATOM 629 N N . LEU A 1 84 ? 3.271 -3.985 -2.279 1.00 91.00 84 LEU A N 1
ATOM 630 C CA . LEU A 1 84 ? 4.245 -3.730 -3.350 1.00 91.00 84 LEU A CA 1
ATOM 631 C C . LEU A 1 84 ? 4.854 -5.025 -3.907 1.00 91.00 84 LEU A C 1
ATOM 633 O O . LEU A 1 84 ? 5.148 -5.095 -5.103 1.00 91.00 84 LEU A O 1
ATOM 637 N N . PHE A 1 85 ? 5.015 -6.045 -3.060 1.00 89.00 85 PHE A N 1
ATOM 638 C CA . PHE A 1 85 ? 5.545 -7.352 -3.447 1.00 89.00 85 PHE A CA 1
ATOM 639 C C . PHE A 1 85 ? 4.549 -8.159 -4.277 1.00 89.00 85 PHE A C 1
ATOM 641 O O . PHE A 1 85 ? 4.980 -8.922 -5.138 1.00 89.00 85 PHE A O 1
ATOM 648 N N . ASP A 1 86 ? 3.249 -7.939 -4.080 1.00 88.25 86 ASP A N 1
ATOM 649 C CA . ASP A 1 86 ? 2.195 -8.548 -4.892 1.00 88.25 86 ASP A CA 1
ATOM 650 C C . ASP A 1 86 ? 1.957 -7.764 -6.189 1.00 88.25 86 ASP A C 1
ATOM 652 O O . ASP A 1 86 ? 1.834 -8.337 -7.277 1.00 88.25 86 ASP A O 1
ATOM 656 N N . ALA A 1 87 ? 1.939 -6.431 -6.104 1.00 89.38 87 ALA A N 1
ATOM 657 C CA . ALA A 1 87 ? 1.622 -5.572 -7.237 1.00 89.38 87 ALA A CA 1
ATOM 658 C C . ALA A 1 87 ? 2.689 -5.619 -8.338 1.00 89.38 87 ALA A C 1
ATOM 660 O O . ALA A 1 87 ? 2.360 -5.713 -9.523 1.00 89.38 87 ALA A O 1
ATOM 661 N N . ALA A 1 88 ? 3.972 -5.577 -7.975 1.00 87.44 88 ALA A N 1
ATOM 662 C CA . ALA A 1 88 ? 5.047 -5.470 -8.957 1.00 87.44 88 ALA A CA 1
ATOM 663 C C . ALA A 1 88 ? 5.173 -6.702 -9.890 1.00 87.44 88 ALA A C 1
ATOM 665 O O . ALA A 1 88 ? 5.303 -6.507 -11.105 1.00 87.44 88 ALA A O 1
ATOM 666 N N . PRO A 1 89 ? 5.088 -7.963 -9.410 1.00 84.88 89 PRO A N 1
ATOM 667 C CA . PRO A 1 89 ? 5.020 -9.138 -10.280 1.00 84.88 89 PRO A CA 1
ATOM 668 C C . PRO A 1 89 ? 3.793 -9.147 -11.196 1.00 84.88 89 PRO A C 1
ATOM 670 O O . PRO A 1 89 ? 3.928 -9.496 -12.371 1.00 84.88 89 PRO A O 1
ATOM 673 N N . MET A 1 90 ? 2.621 -8.730 -10.698 1.00 85.75 90 MET A N 1
ATOM 674 C CA . MET A 1 90 ? 1.403 -8.634 -11.513 1.00 85.75 90 MET A CA 1
ATOM 675 C C . MET A 1 90 ? 1.574 -7.629 -12.657 1.00 85.75 90 MET A C 1
ATOM 677 O O . MET A 1 90 ? 1.317 -7.962 -13.814 1.00 85.75 90 MET A O 1
ATOM 681 N N . ILE A 1 91 ? 2.110 -6.441 -12.360 1.00 87.88 91 ILE A N 1
ATOM 682 C CA . ILE A 1 91 ? 2.389 -5.394 -13.354 1.00 87.88 91 ILE A CA 1
ATOM 683 C C . ILE A 1 91 ? 3.417 -5.875 -14.385 1.00 87.88 91 ILE A C 1
ATOM 685 O O . ILE A 1 91 ? 3.221 -5.702 -15.588 1.00 87.88 91 ILE A O 1
ATOM 689 N N . ARG A 1 92 ? 4.487 -6.553 -13.946 1.00 84.38 92 ARG A N 1
ATOM 690 C CA . ARG A 1 92 ? 5.447 -7.203 -14.856 1.00 84.38 92 ARG A CA 1
ATOM 691 C C . ARG A 1 92 ? 4.747 -8.214 -15.777 1.00 84.38 92 ARG A C 1
ATOM 693 O O . ARG A 1 92 ? 5.100 -8.318 -16.950 1.00 84.38 92 ARG A O 1
ATOM 700 N N . GLY A 1 93 ? 3.755 -8.932 -15.253 1.00 82.38 93 GLY A N 1
ATOM 701 C CA . GLY A 1 93 ? 2.889 -9.857 -15.982 1.00 82.38 93 GLY A CA 1
ATOM 702 C C . GLY A 1 93 ? 2.119 -9.214 -17.139 1.00 82.38 93 GLY A C 1
ATOM 703 O O . GLY A 1 93 ? 2.050 -9.797 -18.220 1.00 82.38 93 GLY A O 1
ATOM 704 N N . LEU A 1 94 ? 1.589 -7.999 -16.957 1.00 80.94 94 LEU A N 1
ATOM 705 C CA . LEU A 1 94 ? 0.778 -7.295 -17.967 1.00 80.94 94 LEU A CA 1
ATOM 706 C C . LEU A 1 94 ? 1.512 -7.119 -19.309 1.00 80.94 94 LEU A C 1
ATOM 708 O O . LEU A 1 94 ? 0.906 -7.241 -20.376 1.00 80.94 94 LEU A O 1
ATOM 712 N N . GLY A 1 95 ? 2.832 -6.91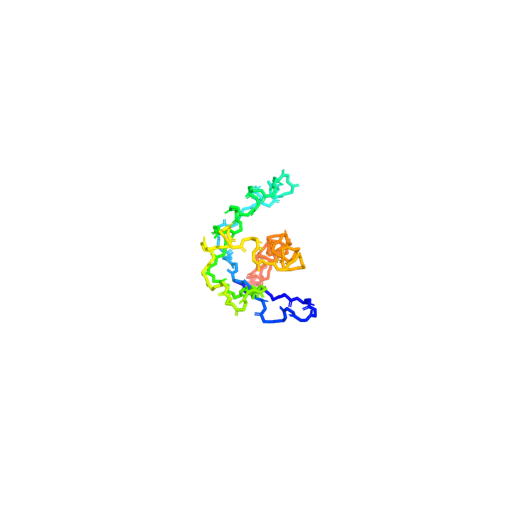1 -19.276 1.00 74.38 95 GLY A N 1
ATOM 713 C CA . GLY A 1 95 ? 3.661 -6.825 -20.485 1.00 74.38 95 GLY A CA 1
ATOM 714 C C . GLY A 1 95 ? 3.732 -8.130 -21.290 1.00 74.38 95 GLY A C 1
ATOM 715 O O . GLY A 1 95 ? 3.888 -8.094 -22.508 1.00 74.38 95 GLY A O 1
ATOM 716 N N . PHE A 1 96 ? 3.565 -9.291 -20.648 1.00 67.44 96 PHE A N 1
ATOM 717 C CA . PHE A 1 96 ? 3.505 -10.581 -21.346 1.00 67.44 96 PHE A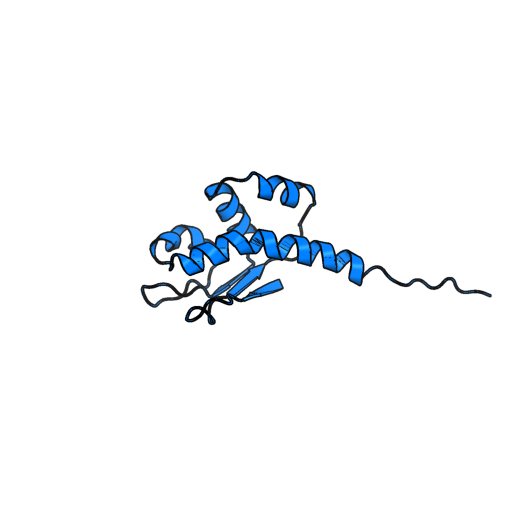 CA 1
ATOM 718 C C . PHE A 1 96 ? 2.147 -10.811 -22.017 1.00 67.44 96 PHE A C 1
ATOM 720 O O . PHE A 1 96 ? 2.094 -11.388 -23.101 1.00 67.44 96 PHE A O 1
ATOM 727 N N . PHE A 1 97 ? 1.056 -10.345 -21.403 1.00 59.00 97 PHE A N 1
ATOM 728 C CA . PHE A 1 97 ? -0.300 -10.529 -21.932 1.00 59.00 97 PHE A CA 1
ATOM 729 C C . PHE A 1 97 ? -0.633 -9.582 -23.090 1.00 59.00 97 PHE A C 1
ATOM 731 O O . PHE A 1 97 ? -1.405 -9.950 -23.972 1.00 59.00 97 PHE A O 1
ATOM 738 N N . THR A 1 98 ? -0.014 -8.401 -23.145 1.00 59.81 98 THR A N 1
ATOM 739 C CA . THR A 1 98 ? -0.130 -7.485 -24.296 1.00 59.81 98 THR A CA 1
ATOM 740 C C . THR A 1 98 ? 0.773 -7.885 -25.473 1.00 59.81 98 THR A C 1
ATOM 742 O O . THR A 1 98 ? 0.580 -7.426 -26.599 1.00 59.81 98 THR A O 1
ATOM 745 N N . GLY A 1 99 ? 1.732 -8.791 -25.249 1.00 56.88 99 GLY A N 1
ATOM 746 C CA . GLY A 1 99 ? 2.723 -9.238 -26.227 1.00 56.88 99 GLY A CA 1
ATOM 747 C C . GLY A 1 99 ? 2.367 -10.516 -27.004 1.00 56.88 99 GLY A C 1
ATOM 748 O O . GLY A 1 99 ? 3.114 -11.487 -26.921 1.00 56.88 99 GLY A O 1
ATOM 749 N N . ARG A 1 100 ? 1.269 -10.552 -27.781 1.00 54.62 100 ARG A N 1
ATOM 750 C CA . ARG A 1 100 ? 1.045 -11.479 -28.937 1.00 54.62 100 ARG A CA 1
ATOM 751 C C . ARG A 1 100 ? -0.282 -11.132 -29.643 1.00 54.62 100 ARG A C 1
ATOM 753 O O . ARG A 1 100 ? -1.275 -10.961 -28.959 1.00 54.62 100 ARG A O 1
ATOM 760 N N . ARG A 1 101 ? -0.441 -11.065 -30.975 1.00 46.47 101 ARG A N 1
ATOM 761 C CA . ARG A 1 101 ? 0.305 -11.584 -32.140 1.00 46.47 101 ARG A CA 1
ATOM 762 C C . ARG A 1 101 ? 0.322 -10.538 -33.271 1.00 46.47 101 ARG A C 1
ATOM 764 O O . ARG A 1 101 ? -0.744 -10.154 -33.739 1.00 46.47 101 ARG A O 1
ATOM 771 N N . SER A 1 102 ? 1.489 -10.234 -33.833 1.00 52.53 102 SER A N 1
ATOM 772 C CA . SER A 1 102 ? 1.572 -9.927 -35.267 1.00 52.53 102 SER A CA 1
ATOM 773 C C . SER A 1 102 ? 1.723 -11.266 -35.982 1.00 52.53 102 SER A C 1
ATOM 775 O O . SER A 1 102 ? 2.784 -11.886 -35.919 1.00 52.53 102 SER A O 1
ATOM 777 N N . THR A 1 103 ? 0.655 -11.788 -36.580 1.00 60.12 103 THR A N 1
ATOM 778 C CA . THR A 1 103 ? 0.789 -12.902 -37.528 1.00 60.12 103 THR A CA 1
ATOM 779 C C . THR A 1 103 ? 1.519 -12.386 -38.767 1.00 60.12 103 THR A C 1
ATOM 781 O O . THR A 1 103 ? 1.096 -11.358 -39.301 1.00 60.12 103 THR A O 1
ATOM 784 N N . PRO A 1 104 ? 2.588 -13.045 -39.250 1.00 59.06 104 PRO A N 1
ATOM 785 C CA . PRO A 1 104 ? 3.145 -12.698 -40.546 1.00 59.06 104 PRO A CA 1
ATOM 786 C C . PRO A 1 104 ? 2.081 -12.982 -41.610 1.00 59.06 104 PRO A C 1
ATOM 788 O O . PRO A 1 104 ? 1.587 -14.104 -41.725 1.00 59.06 104 PRO A O 1
ATOM 791 N N . SER A 1 105 ? 1.704 -11.942 -42.353 1.00 58.00 105 SER A N 1
ATOM 792 C CA . SER A 1 105 ? 0.924 -12.054 -43.584 1.00 58.00 105 SER A CA 1
ATOM 793 C C . SER A 1 105 ? 1.686 -12.970 -44.540 1.00 58.00 105 SER A C 1
ATOM 795 O O . SER A 1 105 ? 2.686 -12.552 -45.117 1.00 58.00 105 SER A O 1
A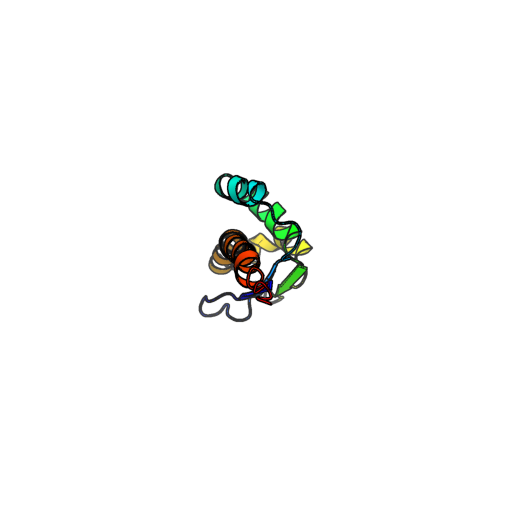TOM 797 N N . SER A 1 106 ? 1.251 -14.221 -44.669 1.00 56.66 106 SER A N 1
ATOM 798 C CA . SER A 1 106 ? 1.733 -15.107 -45.729 1.00 56.66 106 SER A CA 1
ATOM 799 C C . SER A 1 106 ? 0.947 -14.757 -46.989 1.00 56.66 106 SER A C 1
ATOM 801 O O . SER A 1 106 ? -0.260 -14.996 -47.035 1.00 56.66 106 SER A O 1
ATOM 803 N N . GLY A 1 107 ? 1.617 -14.081 -47.923 1.00 56.03 107 GLY A N 1
ATOM 804 C CA . GLY A 1 107 ? 1.155 -13.909 -49.301 1.00 56.03 107 GLY A CA 1
ATOM 805 C C . GLY A 1 107 ? 1.521 -15.102 -50.169 1.00 56.03 107 GLY A C 1
ATOM 806 O O . GLY A 1 107 ? 2.343 -15.930 -49.711 1.00 56.03 107 GLY A O 1
#

pLDDT: mean 88.17, std 11.74, range [46.47, 97.44]

Radius of gyration: 16.86 Å; chains: 1; bounding box: 30×26×65 Å

Secondary structure (DSSP, 8-state):
-EEE--STT-TT-EEEE--SS--HHHHHHHTT--HHHHHHHHHHHEEEEEB--TTS--B--GGGGGGGGGGS-HHHHHHHHHHHHHHHHHHHHHHHHS---------

Sequence (107 aa):
MKVFCGVEGLEAAWVDVTEVGWTTKQLDELRTMNGADTLDLLQRKLTACELPTVDGEPVTDPAQITASLDSFDLRLLGFLGGVLFDAAPMIRGLGFFTGRRSTPSSG

Foldseek 3Di:
DKDADPDPPFRQWIWDFDLPDDDPVVLVVLVVDDPVVLLVVLLVGTPWIWAAFCVGHTDTHSVCCVVCVVRHDVSSVVVSSCVVVVSRVVSVVVVVVVDDDPDPPDD